Protein AF-A0A0E0NWC8-F1 (afdb_monomer_lite)

pLDDT: mean 76.96, std 9.11, range [48.81, 92.19]

Organism: Oryza rufipogon (NCBI:txid4529)

Structure (mmCIF, N/CA/C/O backbone):
data_AF-A0A0E0NWC8-F1
#
_entry.id   AF-A0A0E0NWC8-F1
#
loop_
_atom_site.group_PDB
_atom_site.id
_atom_site.type_symbol
_atom_site.label_atom_id
_atom_site.label_alt_id
_atom_site.label_comp_id
_atom_site.label_asym_id
_atom_site.label_entity_id
_atom_site.label_seq_id
_atom_site.pdbx_PDB_ins_code
_atom_site.Cartn_x
_atom_site.Cartn_y
_atom_site.Cartn_z
_atom_site.occupancy
_atom_site.B_iso_or_equiv
_atom_site.auth_seq_id
_atom_site.auth_comp_id
_atom_site.auth_asym_id
_atom_site.auth_atom_id
_atom_site.pdbx_PDB_model_num
ATOM 1 N N . MET A 1 1 ? -11.276 2.512 -6.553 1.00 56.22 1 MET A N 1
ATOM 2 C CA . MET A 1 1 ? -11.189 1.346 -7.465 1.00 56.22 1 MET A CA 1
ATOM 3 C C . MET A 1 1 ? -9.947 1.398 -8.349 1.00 56.2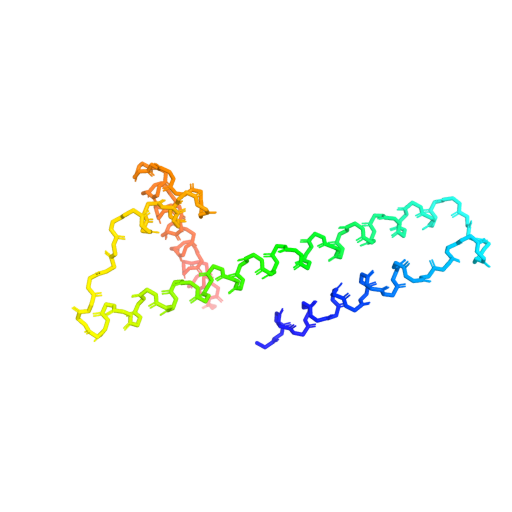2 1 MET A C 1
ATOM 5 O O . MET A 1 1 ? -9.173 0.457 -8.285 1.00 56.22 1 MET A O 1
ATOM 9 N N . ALA A 1 2 ? -9.685 2.487 -9.084 1.00 62.31 2 ALA A N 1
ATOM 10 C CA . ALA A 1 2 ? -8.504 2.600 -9.958 1.00 62.31 2 ALA A CA 1
ATOM 11 C C . ALA A 1 2 ? -7.148 2.361 -9.252 1.00 62.31 2 ALA A C 1
ATOM 13 O O . ALA A 1 2 ? -6.292 1.658 -9.775 1.00 62.31 2 ALA A O 1
ATOM 14 N N . SER A 1 3 ? -6.979 2.861 -8.023 1.00 61.78 3 SER A N 1
ATOM 15 C CA . SER A 1 3 ? -5.766 2.640 -7.216 1.00 61.78 3 SER A CA 1
ATOM 16 C C . SER A 1 3 ? -5.555 1.184 -6.780 1.00 61.78 3 SER A C 1
ATOM 18 O O . SER A 1 3 ? -4.433 0.783 -6.486 1.00 61.78 3 SER A O 1
ATOM 20 N N . LEU A 1 4 ? -6.630 0.394 -6.736 1.00 62.84 4 LEU A N 1
ATOM 21 C CA . LEU A 1 4 ? -6.620 -1.012 -6.337 1.00 62.84 4 LEU A CA 1
ATOM 22 C C . LEU A 1 4 ? -6.167 -1.893 -7.513 1.00 62.84 4 LEU A C 1
ATOM 24 O O . LEU A 1 4 ? -5.274 -2.716 -7.344 1.00 62.84 4 LEU A O 1
ATOM 28 N N . LEU A 1 5 ? -6.679 -1.602 -8.715 1.00 74.75 5 LEU A N 1
ATOM 29 C CA . LEU A 1 5 ? -6.270 -2.239 -9.973 1.00 74.75 5 LEU A CA 1
ATOM 30 C C . LEU A 1 5 ? -4.809 -1.938 -10.329 1.00 74.75 5 LEU A C 1
ATOM 32 O O . LEU A 1 5 ? -4.060 -2.835 -10.700 1.00 74.75 5 LEU A O 1
ATOM 36 N N . LEU A 1 6 ? -4.367 -0.687 -10.154 1.00 77.88 6 LEU A N 1
ATOM 37 C CA . LEU A 1 6 ? -2.971 -0.309 -10.396 1.00 77.88 6 LEU A CA 1
ATOM 38 C C . LEU A 1 6 ? -2.003 -1.034 -9.443 1.00 77.88 6 LEU A C 1
ATOM 40 O O . LEU A 1 6 ? -0.854 -1.302 -9.788 1.00 77.88 6 LEU A O 1
ATOM 44 N N . ARG A 1 7 ? -2.458 -1.358 -8.229 1.00 70.62 7 ARG A N 1
ATOM 45 C CA . ARG A 1 7 ? -1.667 -2.098 -7.242 1.00 70.62 7 ARG A CA 1
ATOM 46 C C . ARG A 1 7 ? -1.543 -3.576 -7.600 1.00 70.62 7 ARG A C 1
ATOM 48 O O . ARG A 1 7 ? -0.446 -4.112 -7.484 1.00 70.62 7 ARG A O 1
ATOM 55 N N . GLU A 1 8 ? -2.643 -4.211 -7.997 1.00 75.38 8 GLU A N 1
ATOM 56 C CA . GLU A 1 8 ? -2.646 -5.600 -8.478 1.00 75.38 8 GLU A CA 1
ATOM 57 C C . GLU A 1 8 ? -1.734 -5.733 -9.696 1.00 75.38 8 GLU A C 1
ATOM 59 O O . GLU A 1 8 ? -0.798 -6.525 -9.670 1.00 75.38 8 GLU A O 1
ATOM 64 N N . LEU A 1 9 ? -1.863 -4.816 -10.657 1.00 81.81 9 LEU A N 1
ATOM 65 C CA . LEU A 1 9 ? -0.988 -4.756 -11.824 1.00 81.81 9 LEU A CA 1
ATOM 66 C C . LEU A 1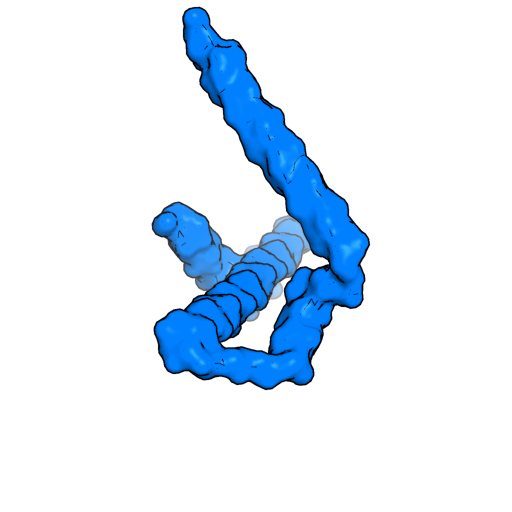 9 ? 0.499 -4.618 -11.455 1.00 81.81 9 LEU A C 1
ATOM 68 O O . LEU A 1 9 ? 1.337 -5.325 -12.005 1.00 81.81 9 LEU A O 1
ATOM 72 N N . ASN A 1 10 ? 0.849 -3.739 -10.509 1.00 82.31 10 ASN A N 1
ATOM 73 C CA . ASN A 1 10 ? 2.237 -3.590 -10.052 1.00 82.31 10 ASN A CA 1
ATOM 74 C C . ASN A 1 10 ? 2.766 -4.842 -9.339 1.00 82.31 10 ASN A C 1
ATOM 76 O O . ASN A 1 10 ? 3.957 -5.143 -9.420 1.00 82.31 10 ASN A O 1
ATOM 80 N N . HIS A 1 11 ? 1.904 -5.560 -8.618 1.00 79.88 11 HIS A N 1
ATOM 81 C CA . HIS A 1 11 ? 2.278 -6.801 -7.951 1.00 79.88 11 HIS A CA 1
ATOM 82 C C . HIS A 1 11 ? 2.505 -7.939 -8.955 1.00 79.88 11 HIS A C 1
ATOM 84 O O . HIS A 1 11 ? 3.520 -8.637 -8.871 1.00 79.88 11 HIS A O 1
ATOM 90 N N . ASP A 1 12 ? 1.611 -8.074 -9.929 1.00 81.31 12 ASP A N 1
ATOM 91 C CA . ASP A 1 12 ? 1.698 -9.081 -10.987 1.00 81.31 12 ASP A CA 1
ATOM 92 C C . ASP A 1 12 ? 2.906 -8.821 -11.888 1.00 81.31 12 ASP A C 1
ATOM 94 O O . ASP A 1 12 ? 3.666 -9.740 -12.194 1.00 81.31 12 ASP A O 1
ATOM 98 N N . LEU A 1 13 ? 3.163 -7.553 -12.223 1.00 84.44 13 LEU A N 1
ATOM 99 C CA . LEU A 1 13 ? 4.337 -7.151 -12.990 1.00 84.44 13 LEU A CA 1
ATOM 100 C C . LEU A 1 13 ? 5.640 -7.437 -12.230 1.00 84.44 13 LEU A C 1
ATOM 102 O O . LEU A 1 13 ? 6.564 -7.997 -12.811 1.00 84.44 13 LEU A O 1
ATOM 106 N N . ALA A 1 14 ? 5.716 -7.134 -10.927 1.00 79.19 14 ALA A N 1
ATOM 107 C CA . ALA A 1 14 ? 6.881 -7.494 -10.110 1.00 79.19 14 ALA A CA 1
ATOM 108 C C . ALA A 1 14 ? 7.120 -9.012 -10.079 1.00 79.19 14 ALA A C 1
ATOM 110 O O . ALA A 1 14 ? 8.264 -9.464 -10.102 1.00 79.19 14 ALA A O 1
ATOM 111 N N . THR A 1 15 ? 6.042 -9.796 -10.024 1.00 81.50 15 THR A N 1
ATOM 112 C CA . THR A 1 15 ? 6.104 -11.262 -10.017 1.00 81.50 15 THR A CA 1
ATOM 113 C C . THR A 1 15 ? 6.603 -11.791 -11.358 1.00 81.50 15 THR A C 1
ATOM 115 O O . THR A 1 15 ? 7.523 -12.607 -11.385 1.00 81.50 15 THR A O 1
ATOM 118 N N . LEU A 1 16 ? 6.068 -11.276 -12.468 1.00 85.00 16 LEU A N 1
ATOM 119 C CA . LEU A 1 16 ? 6.497 -11.641 -13.816 1.00 85.00 16 LEU A CA 1
ATOM 120 C C . LEU A 1 16 ? 7.976 -11.310 -14.040 1.00 85.00 16 LEU A C 1
ATOM 122 O O . LEU A 1 16 ? 8.725 -12.162 -14.504 1.00 85.00 16 LEU A O 1
ATOM 126 N N . LEU A 1 17 ? 8.409 -10.106 -13.657 1.00 82.19 17 LEU A N 1
ATOM 127 C CA . LEU A 1 17 ? 9.797 -9.659 -13.804 1.00 82.19 17 LEU A CA 1
ATOM 128 C C . LEU A 1 17 ? 10.789 -10.488 -12.975 1.00 82.19 17 LEU A C 1
ATOM 130 O O . LEU A 1 17 ? 11.939 -10.621 -13.374 1.00 82.19 17 LEU A O 1
ATOM 134 N N . ASN A 1 18 ? 10.356 -11.060 -11.849 1.00 74.12 18 ASN A N 1
ATOM 135 C CA . ASN A 1 18 ? 11.177 -11.957 -11.032 1.00 74.12 18 ASN A CA 1
ATOM 136 C C . ASN A 1 18 ? 11.305 -13.370 -11.615 1.00 74.12 18 ASN A C 1
ATOM 138 O O . ASN A 1 18 ? 12.289 -14.054 -11.347 1.00 74.12 18 ASN A O 1
ATOM 142 N N . LEU A 1 19 ? 10.286 -13.828 -12.342 1.00 82.19 19 LEU A N 1
ATOM 143 C CA . LEU A 1 19 ? 10.275 -15.142 -12.986 1.00 82.19 19 LEU A CA 1
ATOM 144 C C . LEU A 1 19 ? 10.925 -15.107 -14.372 1.00 82.19 19 LEU A C 1
ATOM 146 O O . LEU A 1 19 ? 11.332 -16.145 -14.890 1.00 82.19 19 LEU A O 1
ATOM 150 N N . LEU A 1 20 ? 11.003 -13.923 -14.977 1.00 79.75 20 LEU A N 1
ATOM 151 C CA . LEU A 1 20 ? 11.588 -13.723 -16.288 1.00 79.75 20 LEU A CA 1
ATOM 152 C C . LEU A 1 20 ? 13.097 -13.985 -16.231 1.00 79.75 20 LEU A C 1
ATOM 154 O O . LEU A 1 20 ? 13.843 -13.268 -15.566 1.00 79.75 20 LEU A O 1
ATOM 158 N N . LEU A 1 21 ? 13.558 -15.001 -16.961 1.00 70.06 21 LEU A N 1
ATOM 159 C CA . LEU A 1 21 ? 14.982 -15.268 -17.144 1.00 70.06 21 LEU A CA 1
ATOM 160 C C . LEU A 1 21 ? 15.558 -14.247 -18.121 1.00 70.06 21 LEU A C 1
ATOM 162 O O . LEU A 1 21 ? 15.646 -14.464 -19.324 1.00 70.06 21 LEU A O 1
ATOM 166 N N . VAL A 1 22 ? 15.935 -13.098 -17.572 1.00 69.31 22 VAL A N 1
ATOM 167 C CA . VAL A 1 22 ? 16.445 -11.949 -18.325 1.00 69.31 22 VAL A CA 1
ATOM 168 C C . VAL A 1 22 ? 17.669 -12.311 -19.185 1.00 69.31 22 VAL A C 1
ATOM 170 O O . VAL A 1 22 ? 17.860 -11.751 -20.263 1.00 69.31 22 VAL A O 1
ATOM 173 N N . VAL A 1 23 ? 18.453 -13.297 -18.740 1.00 65.69 23 VAL A N 1
ATOM 174 C CA . VAL A 1 23 ? 19.650 -13.809 -19.429 1.00 65.69 23 VAL A CA 1
ATOM 175 C C . VAL A 1 23 ? 19.313 -14.465 -20.777 1.00 65.69 23 VAL A C 1
ATOM 177 O O . VAL A 1 23 ? 20.113 -14.386 -21.705 1.00 65.69 23 VAL A O 1
ATOM 180 N N . ASP A 1 24 ? 18.112 -15.029 -20.929 1.00 73.44 24 ASP A N 1
ATOM 181 C CA . ASP A 1 24 ? 17.698 -15.743 -22.147 1.00 73.44 24 ASP A CA 1
ATOM 182 C C . ASP A 1 24 ? 17.115 -14.813 -23.224 1.00 73.44 24 ASP A C 1
ATOM 184 O O . ASP A 1 24 ? 16.853 -15.236 -24.349 1.00 73.44 24 ASP A O 1
ATOM 188 N N . LEU A 1 25 ? 16.910 -13.531 -22.901 1.00 76.69 25 LEU A N 1
ATOM 189 C CA . LEU A 1 25 ? 16.254 -12.572 -23.792 1.00 76.69 25 LEU A CA 1
ATOM 190 C C . LEU A 1 25 ? 17.218 -11.849 -24.742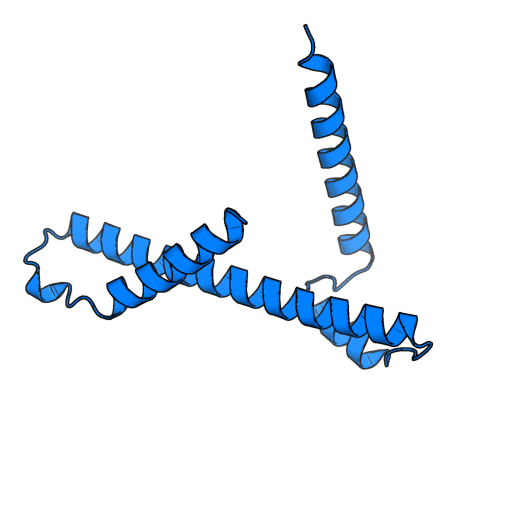 1.00 76.69 25 LEU A C 1
ATOM 192 O O . LEU A 1 25 ? 16.760 -11.087 -25.592 1.00 76.69 25 LEU A O 1
ATOM 196 N N . GLY A 1 26 ? 18.534 -12.060 -24.605 1.00 78.94 26 GLY A N 1
ATOM 197 C CA . GLY A 1 26 ? 19.542 -11.435 -25.472 1.00 78.94 26 GLY A CA 1
ATOM 198 C C . GLY A 1 26 ? 19.448 -9.904 -25.508 1.00 78.94 26 GLY A C 1
ATOM 199 O O . GLY A 1 26 ? 19.702 -9.291 -26.544 1.00 78.94 26 GLY A O 1
ATOM 200 N N . LEU A 1 27 ? 19.008 -9.294 -24.403 1.00 83.12 27 LEU A N 1
ATOM 201 C CA . LEU A 1 27 ? 18.790 -7.855 -24.309 1.00 83.12 27 LEU A CA 1
ATOM 202 C C . LEU A 1 27 ? 20.123 -7.116 -24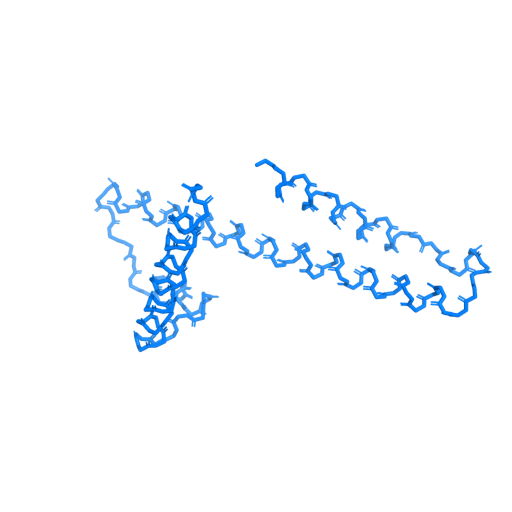.214 1.00 83.12 27 LEU A C 1
ATOM 204 O O . LEU A 1 27 ? 21.083 -7.600 -23.621 1.00 83.12 27 LEU A O 1
ATOM 208 N N . VAL A 1 28 ? 20.152 -5.913 -24.780 1.00 87.19 28 VAL A N 1
ATOM 209 C CA . VAL A 1 28 ? 21.291 -4.998 -24.664 1.00 87.19 28 VAL A CA 1
ATOM 210 C C . VAL A 1 28 ? 21.333 -4.422 -23.242 1.00 87.19 28 VAL A C 1
ATOM 212 O O . VAL A 1 28 ? 20.280 -4.190 -22.645 1.00 87.19 28 VAL A O 1
ATOM 215 N N . ASP A 1 29 ? 22.531 -4.167 -22.711 1.00 84.50 29 ASP A N 1
ATOM 216 C CA . ASP A 1 29 ? 22.773 -3.780 -21.309 1.00 84.50 29 ASP A CA 1
ATOM 217 C C . ASP A 1 29 ? 21.881 -2.635 -20.799 1.00 84.50 29 ASP A C 1
ATOM 219 O O . ASP A 1 29 ? 21.334 -2.693 -19.703 1.00 84.50 29 ASP A O 1
ATOM 223 N N . ASN A 1 30 ? 21.631 -1.620 -21.625 1.00 83.00 30 ASN A N 1
ATOM 224 C CA . ASN A 1 30 ? 20.753 -0.506 -21.263 1.00 83.00 30 ASN A CA 1
ATOM 225 C C . ASN A 1 30 ? 19.295 -0.932 -21.003 1.00 83.00 30 ASN A C 1
ATOM 227 O O . ASN A 1 30 ? 18.619 -0.362 -20.147 1.00 83.00 30 ASN A O 1
ATOM 231 N N . VAL A 1 31 ? 18.791 -1.929 -21.732 1.00 86.38 31 VAL A N 1
ATOM 232 C CA . VAL A 1 31 ? 17.449 -2.485 -21.525 1.00 86.38 31 VAL A CA 1
ATOM 233 C C . VAL A 1 31 ? 17.425 -3.339 -20.258 1.00 86.38 31 VAL A C 1
ATOM 235 O O . VAL A 1 31 ? 16.427 -3.317 -19.537 1.00 86.38 31 VAL A O 1
ATOM 238 N N . LEU A 1 32 ? 18.526 -4.031 -19.946 1.00 83.69 32 LEU A N 1
ATOM 239 C CA . LEU A 1 32 ? 18.686 -4.777 -18.694 1.00 83.69 32 LEU A CA 1
ATOM 240 C C . LEU A 1 32 ? 18.613 -3.855 -17.474 1.00 83.69 32 LEU A C 1
ATOM 242 O O . LEU A 1 32 ? 17.875 -4.146 -16.531 1.00 83.69 32 LEU A O 1
ATOM 246 N N . ASP A 1 33 ? 19.300 -2.715 -17.521 1.00 83.12 33 ASP A N 1
ATOM 247 C CA . ASP A 1 33 ? 19.280 -1.721 -16.444 1.00 83.12 33 ASP A CA 1
ATOM 248 C C . ASP A 1 33 ? 17.873 -1.157 -16.223 1.00 83.12 33 ASP A C 1
ATOM 250 O O . ASP A 1 33 ? 17.381 -1.083 -15.093 1.00 83.12 33 ASP A O 1
ATOM 254 N N . VAL A 1 34 ? 17.177 -0.810 -17.309 1.00 86.94 34 VAL A N 1
ATOM 255 C CA . VAL A 1 34 ? 15.793 -0.320 -17.246 1.00 86.94 34 VAL A CA 1
ATOM 256 C C . VAL A 1 34 ? 14.860 -1.385 -16.665 1.00 86.94 34 VAL A C 1
ATOM 258 O O . VAL A 1 34 ? 14.002 -1.067 -15.839 1.00 86.94 34 VAL A O 1
ATOM 261 N N . LEU A 1 35 ? 15.049 -2.653 -17.031 1.00 84.44 35 LEU A N 1
ATOM 262 C CA . LEU A 1 35 ? 14.270 -3.771 -16.505 1.00 84.44 35 LEU A CA 1
ATOM 263 C C . LEU A 1 35 ? 14.509 -3.986 -15.002 1.00 84.44 35 LEU A C 1
ATOM 265 O O . LEU A 1 35 ? 13.556 -4.184 -14.242 1.00 84.44 35 LEU A O 1
ATOM 269 N N . ALA A 1 36 ? 15.763 -3.890 -14.555 1.00 82.75 36 ALA A N 1
ATOM 270 C CA . ALA A 1 36 ? 16.131 -3.978 -13.144 1.00 82.75 36 ALA A CA 1
ATOM 271 C C . ALA A 1 36 ? 15.520 -2.829 -12.323 1.00 82.75 36 ALA A C 1
ATOM 273 O O . ALA A 1 36 ? 14.992 -3.054 -11.226 1.00 82.75 36 ALA A O 1
ATOM 274 N N . LEU A 1 37 ? 15.522 -1.609 -12.872 1.00 84.94 37 LEU A N 1
ATOM 275 C CA . LEU A 1 37 ? 14.880 -0.443 -12.262 1.00 84.94 37 LEU A CA 1
ATOM 276 C C . LEU A 1 37 ? 13.362 -0.625 -12.149 1.00 84.94 37 LEU A C 1
ATOM 278 O O . LEU A 1 37 ? 12.802 -0.397 -11.074 1.00 84.94 37 LEU A O 1
ATOM 282 N N . LEU A 1 38 ? 12.702 -1.081 -13.217 1.00 85.00 38 LEU A N 1
ATOM 283 C CA . LEU A 1 38 ? 11.267 -1.386 -13.229 1.00 85.00 38 LEU A CA 1
ATOM 284 C C . LEU A 1 38 ? 10.904 -2.437 -12.177 1.00 85.00 38 LEU A C 1
ATOM 286 O O . LEU A 1 38 ? 9.995 -2.213 -11.378 1.00 85.00 38 LEU A O 1
ATOM 290 N N . SER A 1 39 ? 11.660 -3.534 -12.105 1.00 82.75 39 SER A N 1
ATOM 291 C CA . SER A 1 39 ? 11.457 -4.572 -11.087 1.00 82.75 39 SER A CA 1
ATOM 292 C C . SER A 1 39 ? 11.572 -4.000 -9.669 1.00 82.75 39 SER A C 1
ATOM 294 O O . SER A 1 39 ? 10.687 -4.200 -8.828 1.00 82.75 39 SER A O 1
ATOM 296 N N . CYS A 1 40 ? 12.603 -3.191 -9.407 1.00 80.81 40 CYS A N 1
ATOM 297 C CA . CYS A 1 40 ? 12.768 -2.516 -8.121 1.00 80.81 40 CYS A CA 1
ATOM 298 C C . CYS A 1 40 ? 11.587 -1.594 -7.786 1.00 80.81 40 CYS A C 1
ATOM 300 O O . CYS A 1 40 ? 11.103 -1.602 -6.649 1.00 80.81 40 CYS A O 1
ATOM 302 N N . GLN A 1 41 ? 11.100 -0.814 -8.753 1.00 82.75 41 GLN A N 1
ATOM 303 C CA . GLN A 1 41 ? 9.973 0.092 -8.535 1.00 82.75 41 GLN A CA 1
ATOM 304 C C . GLN A 1 41 ? 8.670 -0.658 -8.261 1.00 82.75 41 GLN A C 1
ATOM 306 O O . GLN A 1 41 ? 8.004 -0.364 -7.266 1.00 82.75 41 GLN A O 1
ATOM 311 N N . CYS A 1 42 ? 8.340 -1.679 -9.053 1.00 80.81 42 CYS A N 1
ATOM 312 C CA . CYS A 1 42 ? 7.132 -2.478 -8.849 1.00 80.81 42 CYS A CA 1
ATOM 313 C C . CYS A 1 42 ? 7.125 -3.151 -7.463 1.00 80.81 42 CYS A C 1
ATOM 315 O O . CYS A 1 42 ? 6.104 -3.137 -6.767 1.00 80.81 42 CYS A O 1
ATOM 317 N N . ARG A 1 43 ? 8.281 -3.648 -6.993 1.00 75.00 43 ARG A N 1
ATOM 318 C CA . ARG A 1 43 ? 8.427 -4.201 -5.632 1.00 75.00 43 ARG A CA 1
ATOM 319 C C . ARG A 1 43 ? 8.197 -3.149 -4.549 1.00 75.00 43 ARG A C 1
ATOM 321 O O . ARG A 1 43 ? 7.460 -3.410 -3.599 1.00 75.00 43 ARG A O 1
ATOM 328 N N . ARG A 1 44 ? 8.788 -1.959 -4.690 1.00 74.81 44 ARG A N 1
ATOM 329 C CA . ARG A 1 44 ? 8.622 -0.855 -3.728 1.00 74.81 44 ARG A CA 1
ATOM 330 C C . ARG A 1 44 ? 7.174 -0.382 -3.649 1.00 74.81 44 ARG A C 1
ATOM 332 O O . ARG A 1 44 ? 6.657 -0.215 -2.547 1.00 74.81 44 ARG A O 1
ATOM 339 N N . CYS A 1 45 ? 6.505 -0.229 -4.789 1.00 72.94 45 CYS A N 1
ATOM 340 C CA . CYS A 1 45 ? 5.088 0.125 -4.844 1.00 72.94 45 CYS A CA 1
ATOM 341 C C . CYS A 1 45 ? 4.209 -0.951 -4.188 1.00 72.94 45 CYS A C 1
ATOM 343 O O . CYS A 1 45 ? 3.298 -0.620 -3.430 1.00 72.94 45 CYS A O 1
ATOM 345 N N . SER A 1 46 ? 4.510 -2.234 -4.419 1.00 68.56 46 SER A N 1
ATOM 346 C CA . SER A 1 46 ? 3.794 -3.347 -3.786 1.00 68.56 46 SER A CA 1
ATOM 347 C C . SER A 1 46 ? 3.985 -3.370 -2.263 1.00 68.56 46 SER A C 1
ATOM 349 O O . SER A 1 46 ? 3.007 -3.509 -1.526 1.00 68.56 46 SER A O 1
ATOM 351 N N . LEU A 1 47 ? 5.216 -3.178 -1.775 1.00 64.50 47 LEU A N 1
ATOM 352 C CA . LEU A 1 47 ? 5.532 -3.157 -0.343 1.00 64.50 47 LEU A CA 1
ATOM 353 C C . LEU A 1 47 ? 4.866 -1.972 0.369 1.00 64.50 47 LEU A C 1
ATOM 355 O O . LEU A 1 47 ? 4.175 -2.174 1.363 1.00 64.50 47 LEU A O 1
ATOM 359 N N . ALA A 1 48 ? 5.010 -0.760 -0.176 1.00 64.31 48 ALA A N 1
ATOM 360 C CA . ALA A 1 48 ? 4.410 0.452 0.382 1.00 64.31 48 ALA A CA 1
ATOM 361 C C . ALA A 1 48 ? 2.873 0.386 0.411 1.00 64.31 48 ALA A C 1
ATOM 363 O O . ALA A 1 48 ? 2.227 0.959 1.285 1.00 64.31 48 ALA A O 1
ATOM 364 N N . ALA A 1 49 ? 2.260 -0.320 -0.542 1.00 65.50 49 ALA A N 1
ATOM 365 C CA . ALA A 1 49 ? 0.820 -0.538 -0.529 1.00 65.50 49 ALA A CA 1
ATOM 366 C C . ALA A 1 49 ? 0.390 -1.582 0.517 1.00 65.50 49 ALA A C 1
ATOM 368 O O . ALA A 1 49 ? -0.650 -1.403 1.153 1.00 65.50 49 ALA A O 1
ATOM 369 N N . LYS A 1 50 ? 1.179 -2.647 0.721 1.00 66.62 50 LYS A N 1
ATOM 370 C CA . LYS A 1 50 ? 0.922 -3.662 1.758 1.00 66.62 50 LYS A CA 1
ATOM 371 C C . LYS A 1 50 ? 1.014 -3.073 3.165 1.00 66.62 50 LYS A C 1
ATOM 373 O O . LYS A 1 50 ? 0.112 -3.317 3.962 1.00 66.62 50 LYS A O 1
ATOM 378 N N . THR A 1 51 ? 2.031 -2.259 3.447 1.00 69.62 51 THR A N 1
ATOM 379 C CA . THR A 1 51 ? 2.181 -1.587 4.750 1.00 69.62 51 THR A CA 1
ATOM 380 C C . THR A 1 51 ? 1.009 -0.647 5.032 1.00 69.62 51 THR A C 1
ATOM 382 O O . THR A 1 51 ? 0.389 -0.742 6.088 1.00 69.62 51 THR A O 1
ATOM 385 N N . LYS A 1 52 ? 0.595 0.168 4.050 1.00 71.94 52 LYS A N 1
ATOM 386 C CA . LYS A 1 52 ? -0.599 1.028 4.173 1.00 71.94 52 LYS A CA 1
ATOM 387 C C . LYS A 1 52 ? -1.882 0.240 4.448 1.00 71.94 52 LYS A C 1
ATOM 389 O O . LYS A 1 52 ? -2.733 0.692 5.211 1.00 71.94 52 LYS A O 1
ATOM 394 N N . GLN A 1 53 ? -2.057 -0.921 3.819 1.00 74.38 53 GLN A N 1
ATOM 395 C CA . GLN A 1 53 ? -3.261 -1.733 4.001 1.00 74.38 53 GLN A CA 1
ATOM 396 C C . GLN A 1 53 ? -3.285 -2.450 5.357 1.00 74.38 53 GLN A C 1
ATOM 398 O O . GLN A 1 53 ? -4.349 -2.520 5.972 1.00 74.38 53 GLN A O 1
ATOM 403 N N . ALA A 1 54 ? -2.131 -2.919 5.838 1.00 77.19 54 ALA A N 1
ATOM 404 C CA . ALA A 1 54 ? -1.981 -3.469 7.183 1.00 77.19 54 ALA A CA 1
ATOM 405 C C . ALA A 1 54 ? -2.293 -2.410 8.251 1.00 77.19 54 ALA A C 1
ATOM 407 O O . ALA A 1 54 ? -3.150 -2.638 9.103 1.00 77.19 54 ALA A O 1
ATOM 408 N N . LEU A 1 55 ? -1.711 -1.213 8.122 1.00 78.44 55 LEU A N 1
ATOM 409 C CA . LEU A 1 55 ? -1.986 -0.097 9.025 1.00 78.44 55 LEU A CA 1
ATOM 410 C C . LEU A 1 55 ? -3.472 0.286 9.030 1.00 78.44 55 LEU A C 1
ATOM 412 O O . LEU A 1 55 ? -4.070 0.478 10.087 1.00 78.44 55 LEU A O 1
ATOM 416 N N . LYS A 1 56 ? -4.109 0.339 7.854 1.00 83.00 56 LYS A N 1
ATOM 417 C CA . LYS A 1 56 ? -5.547 0.616 7.748 1.00 83.00 56 LYS A CA 1
AT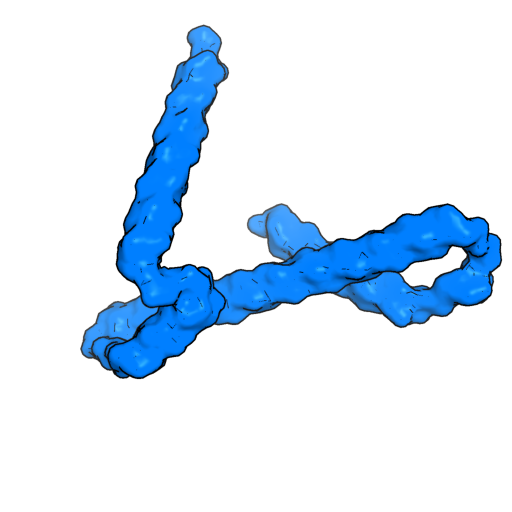OM 418 C C . LYS A 1 56 ? -6.393 -0.434 8.473 1.00 83.00 56 LYS A C 1
ATOM 420 O O . LYS A 1 56 ? -7.383 -0.077 9.104 1.00 83.00 56 LYS A O 1
ATOM 425 N N . ALA A 1 57 ? -6.029 -1.713 8.378 1.00 83.56 57 ALA A N 1
ATOM 426 C CA . ALA A 1 57 ? -6.730 -2.781 9.086 1.00 83.56 57 ALA A CA 1
ATOM 427 C C . ALA A 1 57 ? -6.581 -2.643 10.610 1.00 83.56 57 ALA A C 1
ATOM 429 O O . ALA A 1 57 ? -7.567 -2.779 11.333 1.00 83.56 57 ALA A O 1
ATOM 430 N N . ILE A 1 58 ? -5.378 -2.303 11.083 1.00 84.12 58 ILE A N 1
ATOM 431 C CA . ILE A 1 58 ? -5.094 -2.045 12.501 1.00 84.12 58 ILE A CA 1
ATOM 432 C C . ILE A 1 58 ? -5.913 -0.850 13.013 1.00 84.12 58 ILE A C 1
ATOM 434 O O . ILE A 1 58 ? -6.605 -0.970 14.023 1.00 84.12 58 ILE A O 1
ATOM 438 N N . MET A 1 59 ? -5.915 0.270 12.285 1.00 83.31 59 MET A N 1
ATOM 439 C CA . MET A 1 59 ? -6.694 1.465 12.639 1.00 83.31 59 MET A CA 1
ATOM 440 C C . MET A 1 59 ? -8.200 1.191 12.678 1.00 83.31 59 MET A C 1
ATOM 442 O O . MET A 1 59 ? -8.881 1.603 13.612 1.00 83.31 59 MET A O 1
ATOM 446 N N . LEU A 1 60 ? -8.732 0.445 11.706 1.00 85.62 60 LEU A N 1
ATOM 447 C CA . LEU A 1 60 ? -10.143 0.050 11.711 1.00 85.62 60 LEU A CA 1
ATOM 448 C C . LEU A 1 60 ? -10.486 -0.850 12.903 1.00 85.62 60 LEU A C 1
ATOM 450 O O . LEU A 1 60 ? -11.547 -0.681 13.496 1.00 85.62 60 LEU A O 1
ATOM 454 N N . SER A 1 61 ? -9.594 -1.769 13.278 1.00 85.44 61 SER A N 1
ATOM 455 C CA . SER A 1 61 ? -9.775 -2.604 14.470 1.00 85.44 61 SER A CA 1
ATOM 456 C C . SER A 1 61 ? -9.800 -1.774 15.754 1.00 85.44 61 SER A C 1
ATOM 458 O O . SER A 1 61 ? -10.606 -2.065 16.633 1.00 85.44 61 SER A O 1
ATOM 460 N N . LEU A 1 62 ? -8.943 -0.756 15.872 1.00 84.31 62 LEU A N 1
ATOM 461 C CA . LEU A 1 62 ? -8.932 0.156 17.021 1.00 84.31 62 LEU A CA 1
ATOM 462 C C . LEU A 1 62 ? -10.227 0.965 17.110 1.00 84.31 62 LEU A C 1
ATOM 464 O O . LEU A 1 62 ? -10.830 1.044 18.176 1.00 84.31 62 LEU A O 1
ATOM 468 N N . ILE A 1 63 ? -10.689 1.517 15.984 1.00 84.38 63 ILE A N 1
ATOM 469 C CA . ILE A 1 63 ? -11.962 2.249 15.919 1.00 84.38 63 ILE A CA 1
ATOM 470 C C . ILE A 1 63 ? -13.122 1.339 16.342 1.00 84.38 63 ILE A C 1
ATOM 472 O O . ILE A 1 63 ? -13.980 1.761 17.106 1.00 84.38 63 ILE A O 1
ATOM 476 N N . GLN A 1 64 ? -13.128 0.078 15.900 1.00 85.88 64 GLN A N 1
ATOM 477 C CA . GLN A 1 64 ? -14.146 -0.902 16.289 1.00 85.88 64 GLN A CA 1
ATOM 478 C C . GLN A 1 64 ? -14.086 -1.299 17.771 1.00 85.88 64 GLN A C 1
ATOM 480 O O . GLN A 1 64 ? -15.124 -1.607 18.350 1.00 85.88 64 GLN A O 1
ATOM 485 N N . GLU A 1 65 ? -12.902 -1.337 18.389 1.00 84.75 65 GLU A N 1
ATOM 486 C CA . GLU A 1 65 ? -12.775 -1.538 19.840 1.00 84.75 65 GLU A CA 1
ATOM 487 C C . GLU A 1 65 ? -13.399 -0.364 20.602 1.00 84.75 65 GLU A C 1
ATOM 489 O O . GLU A 1 65 ? -14.229 -0.593 21.484 1.00 84.75 65 GLU A O 1
ATOM 494 N N . ILE A 1 66 ? -13.084 0.869 20.194 1.00 83.75 66 ILE A N 1
ATOM 495 C CA . ILE A 1 66 ? -13.624 2.098 20.792 1.00 83.75 66 ILE A CA 1
ATOM 496 C C . ILE A 1 66 ? -15.149 2.168 20.636 1.00 83.75 66 ILE A C 1
ATOM 498 O O . ILE A 1 66 ? -15.845 2.466 21.602 1.00 83.75 66 ILE A O 1
ATOM 502 N N . ASP A 1 67 ? -15.674 1.840 19.453 1.00 85.94 67 ASP A N 1
ATOM 503 C CA . ASP A 1 67 ? -17.118 1.810 19.163 1.00 85.94 67 ASP A CA 1
ATOM 504 C C . ASP A 1 67 ? -17.875 0.789 20.037 1.00 85.94 67 ASP A C 1
ATOM 506 O O . ASP A 1 67 ? -19.059 0.937 20.319 1.00 85.94 67 ASP A O 1
ATOM 510 N N . ARG A 1 68 ? -17.173 -0.241 20.528 1.00 90.00 68 ARG A N 1
ATOM 511 C CA . ARG A 1 68 ? -17.694 -1.242 21.477 1.00 90.00 68 ARG A CA 1
ATOM 512 C C . ARG A 1 68 ? -17.438 -0.881 22.945 1.00 90.00 68 ARG A C 1
ATOM 514 O O . ARG A 1 68 ? -17.502 -1.772 23.788 1.00 90.00 68 ARG A O 1
ATOM 521 N N . GLU A 1 69 ? -17.085 0.371 23.234 1.00 82.44 69 GLU A N 1
ATOM 522 C CA . GLU A 1 69 ? -16.679 0.870 24.559 1.00 82.44 69 GLU A CA 1
ATOM 523 C C . GLU A 1 69 ? -15.469 0.135 25.174 1.00 82.44 69 GLU A C 1
ATOM 525 O O . GLU A 1 69 ? -15.202 0.241 26.373 1.00 82.44 69 GLU A O 1
ATOM 530 N N . ASN A 1 70 ? -14.684 -0.586 24.366 1.00 77.38 70 ASN A N 1
ATOM 531 C CA . ASN A 1 70 ? -13.445 -1.204 24.825 1.00 77.38 70 ASN A CA 1
ATOM 532 C C . ASN A 1 70 ? -12.290 -0.228 24.625 1.00 77.38 70 ASN A C 1
ATOM 534 O O . ASN A 1 70 ? -11.885 0.052 23.499 1.00 77.38 70 ASN A O 1
ATOM 538 N N . VAL A 1 71 ? -11.736 0.269 25.729 1.00 79.25 71 VAL A N 1
ATOM 539 C CA . VAL A 1 71 ? -10.562 1.148 25.701 1.00 79.25 71 VAL A CA 1
ATOM 540 C C . VAL A 1 71 ? -9.328 0.325 25.302 1.00 79.25 71 VAL A C 1
ATOM 542 O O . VAL A 1 71 ? -8.954 -0.592 26.043 1.00 79.25 71 VAL A O 1
ATOM 545 N N . PRO A 1 72 ? -8.667 0.626 24.166 1.00 77.50 72 PRO A N 1
ATOM 546 C CA . PRO A 1 72 ? -7.447 -0.065 23.773 1.00 77.50 72 PRO A CA 1
ATOM 547 C C . PRO A 1 72 ? -6.332 0.181 24.792 1.00 77.50 72 PRO A C 1
ATOM 549 O O . PRO A 1 72 ? -6.210 1.268 25.360 1.00 77.50 72 PRO A O 1
ATOM 552 N N . LYS A 1 73 ? -5.484 -0.828 25.010 1.00 83.50 73 LYS A N 1
ATOM 553 C CA . LYS A 1 73 ? -4.318 -0.697 25.893 1.00 83.50 73 LYS A CA 1
ATOM 554 C C . LYS A 1 73 ? -3.383 0.402 25.393 1.00 83.50 73 LYS A C 1
ATOM 556 O O . LYS A 1 73 ? -3.103 0.485 24.197 1.00 83.50 73 LYS A O 1
ATOM 561 N N . ARG A 1 74 ? -2.864 1.203 26.324 1.00 81.12 74 ARG A N 1
ATOM 562 C CA . ARG A 1 74 ? -1.978 2.331 26.023 1.00 81.12 74 ARG A CA 1
ATOM 563 C C . ARG A 1 74 ? -0.705 1.884 25.304 1.00 81.12 74 ARG A C 1
ATOM 565 O O . ARG A 1 74 ? -0.322 2.514 24.328 1.00 81.12 74 ARG A O 1
ATOM 572 N N . GLU A 1 75 ? -0.116 0.768 25.725 1.00 83.88 75 GLU A N 1
ATOM 573 C CA . GLU A 1 75 ? 1.113 0.228 25.131 1.00 83.88 75 GLU A CA 1
ATOM 574 C C . GLU A 1 75 ? 0.906 -0.128 23.652 1.00 83.88 75 GLU A C 1
ATOM 576 O O . GLU A 1 75 ? 1.745 0.160 22.806 1.00 83.88 75 GLU A O 1
ATOM 581 N N . ARG A 1 76 ? -0.271 -0.677 23.320 1.00 81.88 76 ARG A N 1
ATOM 582 C CA . ARG A 1 76 ? -0.646 -1.022 21.943 1.00 81.88 76 ARG A CA 1
ATOM 583 C C . ARG A 1 76 ? -0.814 0.224 21.071 1.00 81.88 76 ARG A C 1
ATOM 585 O O . ARG A 1 76 ? -0.472 0.191 19.896 1.00 81.88 76 ARG A O 1
ATOM 592 N N . LEU A 1 77 ? -1.356 1.309 21.624 1.00 80.00 77 LEU A N 1
ATOM 593 C CA . LEU A 1 77 ? -1.489 2.582 20.910 1.00 80.00 77 LEU A CA 1
ATOM 594 C C . LEU A 1 77 ? -0.124 3.236 20.666 1.00 80.00 77 LEU A C 1
ATOM 596 O O . LEU A 1 77 ? 0.109 3.752 19.575 1.00 80.00 77 LEU A O 1
ATOM 600 N N . GLU A 1 78 ? 0.776 3.180 21.649 1.00 79.50 78 GLU A N 1
ATOM 601 C CA . GLU A 1 78 ? 2.143 3.702 21.529 1.00 79.50 78 GLU A CA 1
ATOM 602 C C . GLU A 1 78 ? 2.951 2.937 20.467 1.00 79.50 78 GLU A C 1
ATOM 604 O O . GLU A 1 78 ? 3.561 3.569 19.609 1.00 79.50 78 GLU A O 1
ATOM 609 N N . GLU A 1 79 ? 2.886 1.600 20.435 1.00 81.81 79 GLU A N 1
ATOM 610 C CA . GLU A 1 79 ? 3.533 0.792 19.384 1.00 81.81 79 GLU A CA 1
ATOM 611 C C . GLU A 1 79 ? 3.054 1.169 17.976 1.00 81.81 79 GLU A C 1
ATOM 613 O O . GLU A 1 79 ? 3.856 1.299 17.050 1.00 81.81 79 GLU A O 1
ATOM 618 N N . ILE A 1 80 ? 1.747 1.382 17.817 1.00 77.62 80 ILE A N 1
ATOM 619 C CA . ILE A 1 80 ? 1.159 1.732 16.523 1.00 77.62 80 ILE A CA 1
ATOM 620 C C . ILE A 1 80 ? 1.611 3.125 16.093 1.00 77.62 80 ILE A C 1
ATOM 622 O O . ILE A 1 80 ? 2.007 3.289 14.945 1.00 77.62 80 ILE A O 1
ATOM 626 N N . LEU A 1 81 ? 1.599 4.113 16.994 1.00 75.00 81 LEU A N 1
ATOM 627 C CA . LEU A 1 81 ? 2.083 5.470 16.708 1.00 75.00 81 LEU A CA 1
ATOM 628 C C . LEU A 1 81 ? 3.542 5.465 16.238 1.00 75.00 81 LEU A C 1
ATOM 630 O O . LEU A 1 81 ? 3.871 6.160 15.275 1.00 75.00 81 LEU A O 1
ATOM 634 N N . VAL A 1 82 ? 4.378 4.616 16.841 1.00 79.19 82 VAL A N 1
ATOM 635 C CA . VAL A 1 82 ? 5.763 4.418 16.402 1.00 79.19 82 VAL A CA 1
ATOM 636 C C . VAL A 1 82 ? 5.839 3.818 15.000 1.00 79.19 82 VAL A C 1
ATOM 638 O O . VAL A 1 82 ? 6.622 4.282 14.170 1.00 79.19 82 VAL A O 1
ATOM 641 N N . GLU A 1 83 ? 5.002 2.827 14.693 1.00 73.12 83 GLU A N 1
ATOM 642 C CA . GLU A 1 83 ? 4.938 2.210 13.362 1.00 73.12 83 GLU A CA 1
ATOM 643 C C . GLU A 1 83 ? 4.461 3.193 12.275 1.00 73.12 83 GLU A C 1
ATOM 645 O O . GLU A 1 83 ? 4.915 3.117 11.130 1.00 73.12 83 GLU A O 1
ATOM 650 N N . VAL A 1 84 ? 3.594 4.155 12.623 1.00 68.81 84 VAL A N 1
ATOM 651 C CA . VAL A 1 84 ? 3.156 5.222 11.699 1.00 68.81 84 VAL A CA 1
ATOM 652 C C . VAL A 1 84 ? 4.187 6.356 11.582 1.00 68.81 84 VAL A C 1
ATOM 654 O O . VAL A 1 84 ? 4.030 7.239 10.743 1.00 68.81 84 VAL A O 1
ATOM 657 N N . GLY A 1 85 ? 5.256 6.340 12.384 1.00 66.00 85 GLY A N 1
ATOM 658 C CA . GLY A 1 85 ? 6.251 7.413 12.430 1.00 66.00 85 GLY A CA 1
ATOM 659 C C . GLY A 1 85 ? 5.772 8.666 13.169 1.00 66.00 85 GLY A C 1
ATOM 660 O O . GLY A 1 85 ? 6.387 9.718 13.041 1.00 66.00 85 GLY A O 1
ATOM 661 N N . MET A 1 86 ? 4.699 8.557 13.954 1.00 67.19 86 MET A N 1
ATOM 662 C CA . MET A 1 86 ? 4.128 9.633 14.768 1.00 67.19 86 MET A CA 1
ATOM 663 C C . MET A 1 86 ? 4.694 9.554 16.192 1.00 67.19 86 MET A C 1
ATOM 665 O O . MET A 1 86 ? 3.968 9.331 17.161 1.00 67.19 86 MET A O 1
ATOM 669 N N . ASN A 1 87 ? 6.017 9.677 16.304 1.00 69.06 87 ASN A N 1
ATOM 670 C CA . ASN A 1 87 ? 6.749 9.490 17.563 1.00 69.06 87 ASN A CA 1
ATOM 671 C C . ASN A 1 87 ? 6.600 10.661 18.539 1.00 69.06 87 ASN A C 1
ATOM 673 O O . ASN A 1 87 ? 6.866 10.511 19.732 1.00 69.06 87 ASN A O 1
ATOM 677 N N . ASP A 1 88 ? 6.198 11.824 18.042 1.00 72.38 88 ASP A N 1
ATOM 678 C CA . ASP A 1 88 ? 6.134 13.064 18.791 1.00 72.38 88 ASP A CA 1
ATOM 679 C C . ASP A 1 88 ? 4.897 13.879 18.394 1.00 72.38 88 ASP A C 1
ATOM 681 O O . ASP A 1 88 ? 4.536 14.018 17.224 1.00 72.38 88 ASP A O 1
ATOM 685 N N . SER A 1 89 ? 4.218 14.427 19.404 1.00 68.56 89 SER A N 1
ATOM 686 C CA . SER A 1 89 ? 3.001 15.221 19.215 1.00 68.56 89 SER A CA 1
ATOM 687 C C . SER A 1 89 ? 3.245 16.499 18.407 1.00 68.56 89 SER A C 1
ATOM 689 O O . SER A 1 89 ? 2.312 17.007 17.794 1.00 68.56 89 SER A O 1
ATOM 691 N N . SER A 1 90 ? 4.483 17.007 18.397 1.00 73.00 90 SER A N 1
ATOM 692 C CA . SER A 1 90 ? 4.925 18.115 17.544 1.00 73.00 90 SER A CA 1
ATOM 693 C C . SER A 1 90 ? 4.862 17.745 16.067 1.00 73.00 90 SER A C 1
ATOM 695 O O . SER A 1 90 ? 4.149 18.411 15.325 1.00 73.00 90 SER A O 1
ATOM 697 N N . SER A 1 91 ? 5.504 16.646 15.658 1.00 70.50 91 SER A N 1
ATOM 698 C CA . SER A 1 91 ? 5.489 16.183 14.266 1.00 70.50 91 SER A CA 1
ATOM 699 C C . SER A 1 91 ? 4.077 15.848 13.774 1.00 70.50 91 SER A C 1
ATOM 701 O O . SER A 1 91 ? 3.734 16.153 12.635 1.00 70.50 91 SER A O 1
ATOM 703 N N . CYS A 1 92 ? 3.225 15.288 14.640 1.00 71.50 92 CYS A N 1
ATOM 704 C CA . CYS A 1 92 ? 1.814 15.059 14.318 1.00 71.50 92 CYS A CA 1
ATOM 705 C C . CYS A 1 92 ? 1.062 16.371 14.031 1.00 71.50 92 CYS A C 1
ATOM 707 O O . CYS A 1 92 ? 0.353 16.464 13.031 1.00 71.50 92 CYS A O 1
ATOM 709 N N . ASN A 1 93 ? 1.227 17.389 14.882 1.00 81.00 93 ASN A N 1
ATOM 710 C CA . ASN A 1 93 ? 0.585 18.689 14.676 1.00 81.00 93 ASN A CA 1
ATOM 711 C C . ASN A 1 93 ? 1.103 19.403 13.421 1.00 81.00 93 ASN A C 1
ATOM 713 O O . ASN A 1 93 ? 0.304 19.992 12.701 1.00 81.00 93 ASN A O 1
ATOM 717 N N . GLU A 1 94 ? 2.405 19.327 13.145 1.00 82.25 94 GLU A N 1
ATOM 718 C CA . GLU A 1 94 ? 3.010 19.903 11.937 1.00 82.25 94 GLU A CA 1
ATOM 719 C C . GLU A 1 94 ? 2.452 19.256 10.657 1.00 82.25 94 GLU A C 1
ATOM 721 O O . GLU A 1 94 ? 2.120 19.957 9.701 1.00 82.25 94 GLU A O 1
ATOM 726 N N . GLU A 1 95 ? 2.281 17.929 10.644 1.00 81.56 95 GLU A N 1
ATOM 727 C CA . GLU A 1 95 ? 1.665 17.213 9.519 1.00 81.56 95 GLU A CA 1
ATOM 728 C C . GLU A 1 95 ? 0.180 17.581 9.355 1.00 81.56 95 GLU A C 1
ATOM 730 O O . GLU A 1 95 ? -0.281 17.786 8.233 1.00 81.56 95 GLU A O 1
ATOM 735 N N . ILE A 1 96 ? -0.574 17.715 10.455 1.00 85.00 96 ILE A N 1
ATOM 736 C CA . ILE A 1 96 ? -1.977 18.167 10.412 1.00 85.00 96 ILE A CA 1
ATOM 737 C C . ILE A 1 96 ? -2.068 19.564 9.790 1.00 85.00 96 ILE A C 1
ATOM 739 O O . ILE A 1 96 ? -2.853 19.763 8.865 1.00 85.00 96 ILE A O 1
ATOM 743 N N . GLU A 1 97 ? -1.243 20.507 10.245 1.00 89.31 97 GLU A N 1
ATOM 744 C CA . GLU A 1 97 ? -1.223 21.880 9.732 1.00 89.31 97 GLU A CA 1
ATOM 745 C C . GLU A 1 97 ? -0.825 21.915 8.244 1.00 89.31 97 GLU A C 1
ATOM 747 O O . GLU A 1 97 ? -1.432 22.631 7.441 1.00 89.31 97 GLU A O 1
ATOM 752 N N . SER A 1 98 ? 0.130 21.071 7.836 1.00 87.75 98 SER A N 1
ATOM 753 C CA . SER A 1 98 ? 0.525 20.923 6.432 1.00 87.75 98 SER A CA 1
ATOM 754 C C . SER A 1 98 ? -0.618 20.400 5.554 1.00 87.75 98 SER A C 1
ATOM 756 O O . SER A 1 98 ? -0.883 20.957 4.483 1.00 87.75 98 SER A O 1
ATOM 758 N N . LEU A 1 99 ? -1.338 19.373 6.015 1.00 88.56 99 LEU A N 1
ATOM 759 C CA . LEU A 1 99 ? -2.477 18.797 5.298 1.00 88.56 99 LEU A CA 1
ATOM 760 C C . LEU A 1 99 ? -3.660 19.768 5.219 1.00 88.56 99 LEU A C 1
ATOM 762 O O . LEU A 1 99 ? -4.306 19.865 4.174 1.00 88.56 99 LEU A O 1
ATOM 766 N N . GLU A 1 100 ? -3.946 20.508 6.289 1.00 92.19 100 GLU A N 1
ATOM 767 C CA . GLU A 1 100 ? -4.981 21.548 6.295 1.00 92.19 100 GLU A CA 1
ATOM 768 C C . GLU A 1 100 ? -4.672 22.650 5.275 1.00 92.19 100 GLU A C 1
ATOM 770 O O . GLU A 1 100 ? -5.562 23.059 4.518 1.00 92.19 100 GLU A O 1
ATOM 775 N N . GLN A 1 101 ? -3.405 23.065 5.180 1.00 88.69 101 GLN A N 1
ATOM 776 C CA . GLN A 1 101 ? -2.952 24.022 4.174 1.00 88.69 101 GLN A CA 1
ATOM 777 C C . GLN A 1 101 ? -3.104 23.470 2.747 1.00 88.69 101 GLN A C 1
ATOM 779 O O . GLN A 1 101 ? -3.639 24.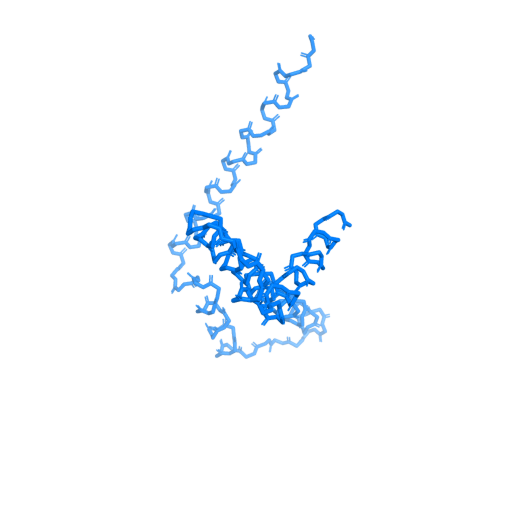163 1.880 1.00 88.69 101 GLN A O 1
ATOM 784 N N . GLU A 1 102 ? -2.704 22.220 2.486 1.00 87.50 102 GLU A N 1
ATOM 785 C CA . GLU A 1 102 ? -2.849 21.591 1.163 1.00 87.50 102 GLU A CA 1
ATOM 786 C C . GLU A 1 102 ? -4.325 21.481 0.739 1.00 87.50 102 GLU A C 1
ATOM 788 O O . GLU A 1 102 ? -4.684 21.800 -0.402 1.00 87.50 102 GLU A O 1
ATOM 793 N N . ILE A 1 103 ? -5.204 21.076 1.663 1.00 87.12 103 ILE A N 1
ATOM 794 C CA . ILE A 1 103 ? -6.654 21.014 1.436 1.00 87.12 103 ILE A CA 1
ATOM 795 C C . ILE A 1 103 ? -7.206 22.412 1.132 1.00 87.12 103 ILE A C 1
ATOM 797 O O . ILE A 1 103 ? -7.992 22.562 0.188 1.00 87.12 103 ILE A O 1
ATOM 801 N N . GLY A 1 104 ? -6.786 23.434 1.883 1.00 81.44 104 GLY A N 1
ATOM 802 C CA . GLY A 1 104 ? -7.176 24.830 1.666 1.00 81.44 104 GLY A CA 1
ATOM 803 C C . GLY A 1 104 ? -6.731 25.370 0.304 1.00 81.44 104 GLY A C 1
ATOM 804 O O . GLY A 1 104 ? -7.529 25.970 -0.428 1.00 81.44 104 GLY A O 1
ATOM 805 N N . ASP A 1 105 ? -5.493 25.089 -0.092 1.00 80.88 105 ASP A N 1
ATOM 806 C CA . ASP A 1 105 ? -4.941 25.471 -1.392 1.00 80.88 105 ASP A CA 1
ATOM 807 C C . ASP A 1 105 ? -5.677 24.772 -2.542 1.00 80.88 105 ASP A C 1
ATOM 809 O O . ASP A 1 105 ? -5.981 25.386 -3.571 1.00 80.88 105 ASP A O 1
ATOM 813 N N . HIS A 1 106 ? -5.996 23.486 -2.383 1.00 72.25 106 HIS A N 1
ATOM 814 C CA . HIS A 1 106 ? -6.739 22.716 -3.377 1.00 72.25 106 HIS A CA 1
ATOM 815 C C . HIS A 1 106 ? -8.200 23.185 -3.495 1.00 72.25 106 HIS A C 1
ATOM 817 O O . HIS A 1 106 ? -8.733 23.293 -4.605 1.00 72.25 106 HIS A O 1
ATOM 823 N N . ALA A 1 107 ? -8.851 23.521 -2.377 1.00 69.62 107 ALA A N 1
ATOM 824 C CA . ALA A 1 107 ? -10.191 24.109 -2.366 1.00 69.62 107 ALA A CA 1
ATOM 825 C C . ALA A 1 107 ? -10.213 25.488 -3.050 1.00 69.62 107 ALA A C 1
ATOM 827 O O . ALA A 1 107 ? -11.095 25.754 -3.870 1.00 69.62 107 ALA A O 1
ATOM 828 N N . SER A 1 108 ? -9.200 26.319 -2.798 1.00 66.81 108 SER A N 1
ATOM 829 C CA . SER A 1 108 ? -9.054 27.649 -3.405 1.00 66.81 108 SER A CA 1
ATOM 830 C C . SER A 1 108 ? -8.793 27.575 -4.914 1.00 66.81 108 SER A C 1
ATOM 832 O O . SER A 1 108 ? -9.424 28.298 -5.685 1.00 66.81 108 SER A O 1
ATOM 834 N N . LYS A 1 109 ? -7.943 26.642 -5.369 1.00 61.88 109 LYS A N 1
ATOM 835 C CA . LYS A 1 109 ? -7.706 26.370 -6.803 1.00 61.88 109 LYS A CA 1
ATOM 836 C C . LYS A 1 109 ? -8.965 25.894 -7.531 1.00 61.88 109 LYS A C 1
ATOM 838 O O . LYS A 1 109 ? -9.163 26.213 -8.699 1.00 61.88 109 LYS A O 1
ATOM 843 N N . LYS A 1 110 ? -9.839 25.145 -6.852 1.00 60.81 110 LYS A N 1
ATOM 844 C CA . LYS A 1 110 ? -11.120 24.697 -7.416 1.00 60.81 110 LYS A CA 1
ATOM 845 C C . LYS A 1 110 ? -12.109 25.857 -7.612 1.00 60.81 110 LYS A C 1
ATOM 847 O O . LYS A 1 110 ? -12.939 25.792 -8.514 1.00 60.81 110 LYS A O 1
ATOM 852 N N . TRP A 1 111 ? -12.021 26.911 -6.799 1.00 54.25 111 TRP A N 1
ATOM 853 C CA . TRP A 1 111 ? -12.855 28.114 -6.930 1.00 54.25 111 TRP A CA 1
ATOM 854 C C . TRP A 1 111 ? -12.336 29.106 -7.972 1.00 54.25 111 TRP A C 1
ATOM 856 O O . TRP A 1 111 ? -13.146 29.704 -8.672 1.00 54.25 111 TRP A O 1
ATOM 866 N N . THR A 1 112 ? -11.020 29.231 -8.155 1.00 54.66 112 THR A N 1
ATOM 867 C CA . THR A 1 112 ? -10.442 30.086 -9.212 1.00 54.66 112 THR A CA 1
ATOM 868 C C . THR A 1 112 ? -10.484 29.459 -10.611 1.00 54.66 112 THR A C 1
ATOM 870 O O . THR A 1 112 ? -10.171 30.130 -11.589 1.00 54.66 112 THR A O 1
ATOM 873 N N . ALA A 1 113 ? -10.888 28.188 -10.718 1.00 54.62 113 ALA A N 1
ATOM 874 C CA . ALA A 1 113 ? -11.072 27.460 -11.976 1.00 54.62 113 ALA A CA 1
ATOM 875 C C . ALA A 1 113 ? -12.538 27.404 -12.464 1.00 54.62 113 ALA A C 1
ATOM 877 O O . ALA A 1 113 ? -12.834 26.682 -13.418 1.00 54.62 113 ALA A O 1
ATOM 878 N N . SER A 1 114 ? -13.459 28.131 -11.822 1.00 48.81 114 SER A N 1
ATOM 879 C CA . SER A 1 114 ? -14.795 28.391 -12.383 1.00 48.81 114 SER A CA 1
ATOM 880 C C . SER A 1 114 ? -14.751 29.700 -13.194 1.00 48.81 114 SER A C 1
ATOM 882 O O . SER A 1 114 ? -14.116 30.640 -12.721 1.00 48.81 114 SER A O 1
ATOM 884 N N . PRO A 1 115 ? -15.335 29.735 -14.410 1.00 53.03 115 PRO A N 1
ATOM 885 C CA . PRO A 1 115 ? -15.089 30.767 -15.426 1.00 53.03 115 PRO A CA 1
ATOM 886 C C . PRO A 1 115 ? -15.546 32.176 -15.039 1.00 53.03 115 PRO A C 1
ATOM 888 O O . PRO A 1 115 ? -16.556 32.295 -14.307 1.00 53.03 115 PRO A O 1
#

Secondary structure (DSSP, 8-state):
-HHHHHHHHHHHHHHHHHHS-GGGGT--HHHHHHHHHHHHHHHHHHHHHHHHHHHHHHHHHHHHHHHTT-PPPHHHHHHHHHHTT--SHHHHHHHHHHHHHHHHHHHHHHHHT--

Sequence (115 aa):
MASLLLRELNHDLATLLNLLLVVDLGLVDNVLDVLALLSCQCRRCSLAAKTKQALKAIMLSLIQEIDRENVPKRERLEEILVEVGMNDSSSCNEEIESLEQEIGDHASKKWTASP

Foldseek 3Di:
DVLVVVLVVLQVLLVCLVVDPPVVPPDDPVVVVVSVVSNVVSVVSNVVVVLVVVLVVVVVVCVVCVVVVRHDDPVSVQVSCVSVVVNDPVVVVVVVVVVVVVVVVVVVVVVVPDD

Radius of gyration: 21.14 Å; chains: 1; bounding box: 40×46×52 Å